Protein AF-A0A7V7B1A3-F1 (afdb_monomer_lite)

Sequence (101 aa):
MIVPSNKLQKVLQTYYKTKIEDKTSIQKKASVKTDSKQDKVELSKEAKEFMLAMEIISKSDDIRKGKVDEIKKRIEQGTYNIEGEKVAEKILDGISVDELI

Radius of gyration: 25.41 Å; chains: 1; bounding box: 52×39×65 Å

Structure (mmCIF, N/CA/C/O backbone):
data_AF-A0A7V7B1A3-F1
#
_entry.id   AF-A0A7V7B1A3-F1
#
loop_
_atom_site.group_PDB
_atom_site.id
_atom_site.type_symbol
_atom_site.label_atom_id
_atom_site.label_alt_id
_atom_site.label_comp_id
_atom_site.label_asym_id
_atom_site.label_e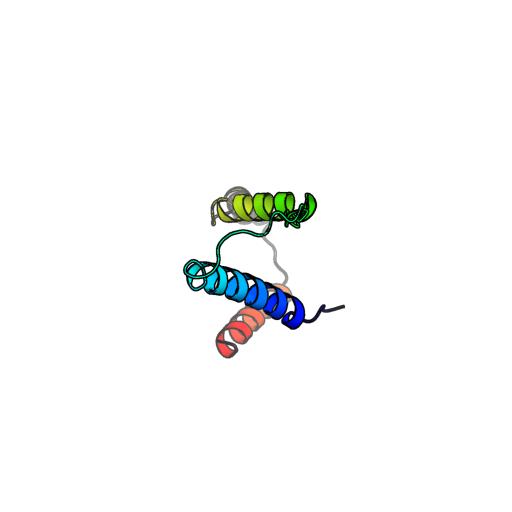ntity_id
_atom_site.label_seq_id
_atom_site.pdbx_PDB_ins_code
_atom_site.Cartn_x
_atom_site.Cartn_y
_atom_site.Cartn_z
_atom_site.occupancy
_atom_site.B_iso_or_equiv
_atom_site.auth_seq_id
_atom_site.auth_comp_id
_atom_site.auth_asym_id
_atom_site.auth_atom_id
_atom_site.pdbx_PDB_model_num
ATOM 1 N N . MET A 1 1 ? -9.327 3.937 -22.818 1.00 37.78 1 MET A N 1
ATOM 2 C CA . MET A 1 1 ? -8.599 3.440 -24.007 1.00 37.78 1 MET A CA 1
ATOM 3 C C . MET A 1 1 ? -7.763 2.243 -23.565 1.00 37.78 1 MET A C 1
ATOM 5 O O . MET A 1 1 ? -6.692 2.431 -23.011 1.00 37.78 1 MET A O 1
ATOM 9 N N . ILE A 1 2 ? -8.307 1.029 -23.677 1.00 43.47 2 ILE A N 1
ATOM 10 C CA . ILE A 1 2 ? -7.653 -0.209 -23.222 1.00 43.47 2 ILE A CA 1
ATOM 11 C C . ILE A 1 2 ? -6.897 -0.767 -24.425 1.00 43.47 2 ILE A C 1
ATOM 13 O O . ILE A 1 2 ? -7.513 -1.170 -25.409 1.00 43.47 2 ILE A O 1
ATOM 17 N N . VAL A 1 3 ? -5.566 -0.717 -24.399 1.00 50.19 3 VAL A N 1
ATOM 18 C CA . VAL A 1 3 ? -4.752 -1.330 -25.454 1.00 50.19 3 VAL A CA 1
ATOM 19 C C . VAL A 1 3 ? -4.826 -2.850 -25.264 1.00 50.19 3 VAL A C 1
ATOM 21 O O . VAL A 1 3 ? -4.460 -3.330 -24.192 1.00 50.19 3 VAL A O 1
ATOM 24 N N . PRO A 1 4 ? -5.306 -3.627 -26.251 1.00 52.25 4 PRO A N 1
ATOM 25 C CA . PRO A 1 4 ? -5.504 -5.061 -26.079 1.00 52.25 4 PRO A CA 1
ATOM 26 C C . PRO A 1 4 ? -4.151 -5.777 -25.939 1.00 52.25 4 PRO A C 1
ATOM 28 O O . PRO A 1 4 ? -3.280 -5.691 -26.813 1.00 52.25 4 PRO A O 1
ATOM 31 N N . SER A 1 5 ? -4.004 -6.505 -24.832 1.00 60.53 5 SER A N 1
ATOM 32 C CA . SER A 1 5 ? -2.833 -7.264 -24.354 1.00 60.53 5 SER A CA 1
ATOM 33 C C . SER A 1 5 ? -2.283 -8.312 -25.336 1.00 60.53 5 SER A C 1
ATOM 35 O O . SER A 1 5 ? -1.137 -8.751 -25.209 1.00 60.53 5 SER A O 1
ATOM 37 N N . ASN A 1 6 ? -3.045 -8.667 -26.371 1.00 66.19 6 ASN A N 1
ATOM 38 C CA . ASN A 1 6 ? -2.700 -9.731 -27.320 1.00 66.19 6 ASN A CA 1
ATOM 39 C C . ASN A 1 6 ? -1.479 -9.399 -28.202 1.00 66.19 6 ASN A C 1
ATOM 41 O O . ASN A 1 6 ? -0.794 -10.306 -28.677 1.00 66.19 6 ASN A O 1
ATOM 45 N N . LYS A 1 7 ? -1.166 -8.112 -28.425 1.00 67.62 7 LYS A N 1
ATOM 46 C CA . LYS A 1 7 ? 0.017 -7.715 -29.219 1.00 67.62 7 LYS A CA 1
ATOM 47 C C . LYS A 1 7 ? 1.325 -7.965 -28.465 1.00 67.62 7 LYS A C 1
ATOM 49 O O . LYS A 1 7 ? 2.282 -8.445 -29.065 1.00 67.62 7 LYS A O 1
ATOM 54 N N . LEU A 1 8 ? 1.349 -7.692 -27.158 1.00 66.06 8 LEU A N 1
ATOM 55 C CA . LEU A 1 8 ? 2.531 -7.901 -26.315 1.00 66.06 8 LEU A CA 1
ATOM 56 C C . LEU A 1 8 ? 2.837 -9.390 -26.141 1.00 66.06 8 LEU A C 1
ATOM 58 O O . LEU A 1 8 ? 3.992 -9.793 -26.257 1.00 66.06 8 LEU A O 1
ATOM 62 N N . GLN A 1 9 ? 1.803 -10.218 -25.967 1.00 65.38 9 GLN A N 1
ATOM 63 C CA . GLN A 1 9 ? 1.961 -11.673 -25.912 1.00 65.38 9 GLN A CA 1
ATOM 64 C C . GLN A 1 9 ? 2.570 -12.232 -27.202 1.00 65.38 9 GLN A C 1
ATOM 66 O O . GLN A 1 9 ? 3.483 -13.050 -27.143 1.00 65.38 9 GLN A O 1
ATOM 71 N N . LYS A 1 10 ? 2.124 -11.749 -28.368 1.00 73.44 10 LYS A N 1
ATOM 72 C CA . LYS A 1 10 ? 2.653 -12.188 -29.666 1.00 73.44 10 LYS A CA 1
ATOM 73 C C . LYS A 1 10 ? 4.132 -11.834 -29.841 1.00 73.44 10 LYS A C 1
ATOM 75 O O . LYS A 1 10 ? 4.902 -12.678 -30.288 1.00 73.44 10 LYS A O 1
ATOM 80 N N . VAL A 1 11 ? 4.531 -10.621 -29.450 1.00 73.75 11 VAL A N 1
ATOM 81 C CA . VAL A 1 11 ? 5.937 -10.179 -29.505 1.00 73.75 11 VAL A CA 1
ATOM 82 C C . VAL A 1 11 ? 6.808 -11.003 -28.550 1.00 73.75 11 VAL A C 1
ATOM 84 O O . VAL A 1 11 ? 7.884 -11.468 -28.935 1.00 73.75 11 VAL A O 1
ATOM 87 N N . LEU A 1 12 ? 6.320 -11.265 -27.336 1.00 75.88 12 LEU A N 1
ATOM 88 C CA . LEU A 1 12 ? 7.018 -12.087 -26.349 1.00 75.88 12 LEU A CA 1
ATOM 89 C C . LEU A 1 12 ? 7.174 -13.547 -26.821 1.00 75.88 12 LEU A C 1
ATOM 91 O O . LEU A 1 12 ? 8.255 -14.122 -26.703 1.00 75.88 12 LEU A O 1
ATOM 95 N N . GLN A 1 13 ? 6.135 -14.132 -27.425 1.00 71.00 13 GLN A N 1
ATOM 96 C CA . GLN A 1 13 ? 6.186 -15.478 -28.009 1.00 71.00 13 GLN A CA 1
ATOM 97 C C . GLN A 1 13 ? 7.183 -15.575 -29.166 1.00 71.00 13 GLN A C 1
ATOM 99 O O . GLN A 1 13 ? 7.953 -16.534 -29.220 1.00 71.00 13 GLN A O 1
ATOM 104 N N . THR A 1 14 ? 7.210 -14.590 -30.074 1.00 70.00 14 THR A N 1
ATOM 105 C CA . THR A 1 14 ? 8.204 -14.576 -31.157 1.00 70.00 14 THR A CA 1
ATOM 106 C C . THR A 1 14 ? 9.622 -14.511 -30.607 1.00 70.00 14 THR A C 1
ATOM 108 O O . THR A 1 14 ? 10.458 -15.290 -31.042 1.00 70.00 14 THR A O 1
ATOM 111 N N . TYR A 1 15 ? 9.870 -13.683 -29.588 1.00 76.94 15 TYR A N 1
ATOM 112 C CA . TYR A 1 15 ? 11.181 -13.567 -28.950 1.00 76.94 15 TYR A CA 1
ATOM 113 C C . TYR A 1 15 ? 11.660 -14.891 -28.330 1.00 76.94 15 TYR A C 1
ATOM 115 O O . TYR A 1 15 ? 12.803 -15.302 -28.540 1.00 76.94 15 TYR A O 1
ATOM 123 N N . TYR A 1 16 ? 10.785 -15.597 -27.604 1.00 71.00 16 TYR A N 1
ATOM 124 C CA . TYR A 1 16 ? 11.135 -16.907 -27.046 1.00 71.00 16 TYR A CA 1
ATOM 125 C C . TYR A 1 16 ? 11.338 -17.978 -28.123 1.00 71.00 16 TYR A C 1
ATOM 127 O O . TYR A 1 16 ? 12.193 -18.843 -27.946 1.00 71.00 16 TYR A O 1
ATOM 135 N N . LYS A 1 17 ? 10.612 -17.912 -29.246 1.00 67.12 17 LYS A N 1
ATOM 136 C CA . LYS A 1 17 ? 10.760 -18.856 -30.361 1.00 67.12 17 LYS A CA 1
ATOM 137 C C . LYS A 1 17 ? 12.111 -18.706 -31.073 1.00 67.12 17 LYS A C 1
ATOM 139 O O . LYS A 1 17 ? 12.786 -19.711 -31.283 1.00 67.12 17 LYS A O 1
ATOM 144 N N . THR A 1 18 ? 12.560 -17.479 -31.351 1.00 63.59 18 THR A N 1
ATOM 145 C CA . THR A 1 18 ? 13.861 -17.233 -32.007 1.00 63.59 18 THR A 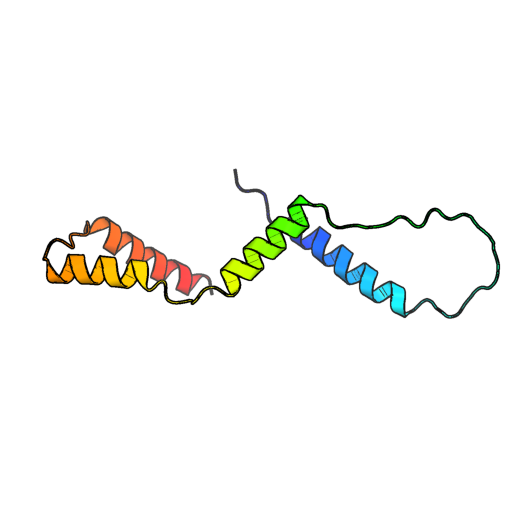CA 1
ATOM 146 C C . THR A 1 18 ? 15.035 -17.733 -31.157 1.00 63.59 18 THR A C 1
ATOM 148 O O . THR A 1 18 ? 15.971 -18.329 -31.677 1.00 63.59 18 THR A O 1
ATOM 151 N N . LYS A 1 19 ? 14.942 -17.610 -29.824 1.00 58.59 19 LYS A N 1
ATOM 152 C CA . LYS A 1 19 ? 15.968 -18.095 -28.880 1.00 58.59 19 LYS A CA 1
ATOM 153 C C . LYS A 1 19 ? 16.144 -19.626 -28.882 1.00 58.59 19 LYS A C 1
ATOM 155 O O . LYS A 1 19 ? 17.167 -20.122 -28.407 1.00 58.59 19 LYS A O 1
ATOM 160 N N . ILE A 1 20 ? 15.150 -20.377 -29.365 1.00 55.00 20 ILE A N 1
ATOM 161 C CA . ILE A 1 20 ? 15.176 -21.848 -29.419 1.00 55.00 20 ILE A CA 1
ATOM 162 C C . ILE A 1 20 ? 15.748 -22.338 -30.761 1.00 55.00 20 ILE A C 1
ATOM 164 O O . ILE A 1 20 ? 16.493 -23.319 -30.774 1.00 55.00 20 ILE A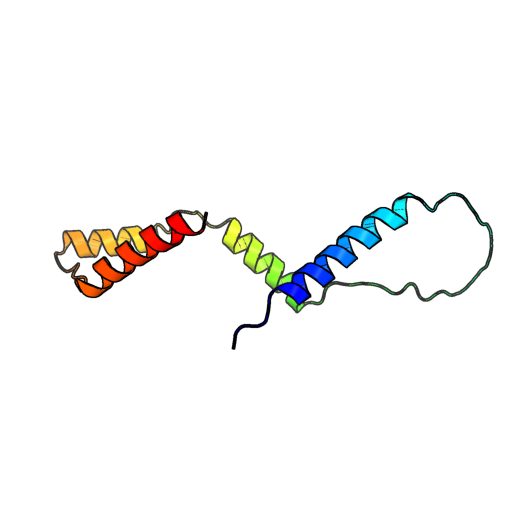 O 1
ATOM 168 N N . GLU A 1 21 ? 15.476 -21.635 -31.864 1.00 52.03 21 GLU A N 1
ATOM 169 C CA . GLU A 1 21 ? 15.938 -22.010 -33.213 1.00 52.03 21 GLU A CA 1
ATOM 170 C C . GLU A 1 21 ? 17.454 -21.785 -33.419 1.00 52.03 21 GLU A C 1
ATOM 172 O O . GLU A 1 21 ? 18.102 -22.562 -34.126 1.00 52.03 21 GLU A O 1
ATOM 177 N N . ASP A 1 22 ? 18.063 -20.824 -32.712 1.00 52.66 22 ASP A N 1
ATOM 178 C CA . ASP A 1 22 ? 19.515 -20.570 -32.768 1.00 52.66 22 ASP A CA 1
ATOM 179 C C . ASP A 1 22 ? 20.371 -21.716 -32.186 1.00 52.66 22 ASP A C 1
ATOM 181 O O . ASP A 1 22 ? 21.564 -21.822 -32.477 1.00 52.66 22 ASP A O 1
ATOM 185 N N . LYS A 1 23 ? 19.789 -22.620 -31.381 1.00 48.06 23 LYS A N 1
ATOM 186 C CA . LYS A 1 23 ? 20.524 -23.757 -30.793 1.00 48.06 23 LYS A CA 1
ATOM 187 C C . LYS A 1 23 ? 20.576 -25.004 -31.681 1.00 48.06 23 LYS A C 1
ATOM 189 O O . LYS A 1 23 ? 21.365 -25.897 -31.384 1.00 48.06 23 LYS A O 1
ATOM 194 N N . THR A 1 24 ? 19.769 -25.102 -32.742 1.00 45.12 24 THR A N 1
ATOM 195 C CA . THR A 1 24 ? 19.618 -26.353 -33.523 1.00 45.12 24 THR A CA 1
ATOM 196 C C . THR A 1 24 ? 20.245 -26.331 -34.922 1.00 45.12 24 THR A C 1
ATOM 198 O O . THR A 1 24 ? 20.258 -27.363 -35.586 1.00 45.12 24 THR A O 1
ATOM 201 N N . SER A 1 25 ? 20.811 -25.209 -35.378 1.00 45.41 25 SER A N 1
ATOM 202 C CA . SER A 1 25 ? 21.301 -25.048 -36.763 1.00 45.41 25 SER A CA 1
ATOM 203 C C . SER A 1 25 ? 22.830 -24.943 -36.917 1.00 45.41 25 SER A C 1
ATOM 205 O O . SER A 1 25 ? 23.332 -24.838 -38.037 1.00 45.41 25 SER A O 1
ATOM 207 N N . ILE A 1 26 ? 23.609 -25.070 -35.834 1.00 45.47 26 ILE A N 1
ATOM 208 C CA . ILE A 1 26 ? 25.085 -24.983 -35.861 1.00 45.47 26 ILE A CA 1
ATOM 209 C C . ILE A 1 26 ? 25.741 -26.304 -36.321 1.00 45.47 26 ILE A C 1
ATOM 211 O O . ILE A 1 26 ? 26.685 -26.769 -35.703 1.00 45.47 26 ILE A O 1
ATOM 215 N N . GLN A 1 27 ? 25.261 -26.963 -37.381 1.00 45.69 27 GLN A N 1
ATOM 216 C CA . GLN A 1 27 ? 26.000 -28.066 -38.030 1.00 45.69 27 GLN A CA 1
ATOM 217 C C . GLN A 1 27 ? 25.697 -28.192 -39.535 1.00 45.69 27 GLN A C 1
ATOM 219 O O . GLN A 1 27 ? 25.405 -29.282 -40.013 1.00 45.69 27 GLN A O 1
ATOM 224 N N . LYS A 1 28 ? 25.754 -27.108 -40.323 1.00 43.00 28 LYS A N 1
ATOM 225 C CA . LYS A 1 28 ? 26.123 -27.180 -41.760 1.00 43.00 28 LYS A CA 1
ATOM 226 C C . LYS A 1 28 ? 26.127 -25.801 -42.419 1.00 43.00 28 LYS A C 1
ATOM 228 O O . LYS A 1 28 ? 25.086 -25.320 -42.847 1.00 43.00 28 LYS A O 1
ATOM 233 N N . LYS A 1 29 ? 27.318 -25.238 -42.612 1.00 34.84 29 LYS A N 1
ATOM 234 C CA . LYS A 1 29 ? 27.907 -24.924 -43.931 1.00 34.84 29 LYS A CA 1
ATOM 235 C C . LYS A 1 29 ? 29.018 -23.892 -43.771 1.00 34.84 29 LYS A C 1
ATOM 237 O O . LYS A 1 29 ? 28.832 -22.815 -43.222 1.00 34.84 29 LYS A O 1
ATOM 242 N N . ALA A 1 30 ? 30.178 -24.287 -44.275 1.00 37.91 30 ALA A N 1
ATOM 243 C CA . ALA A 1 30 ? 3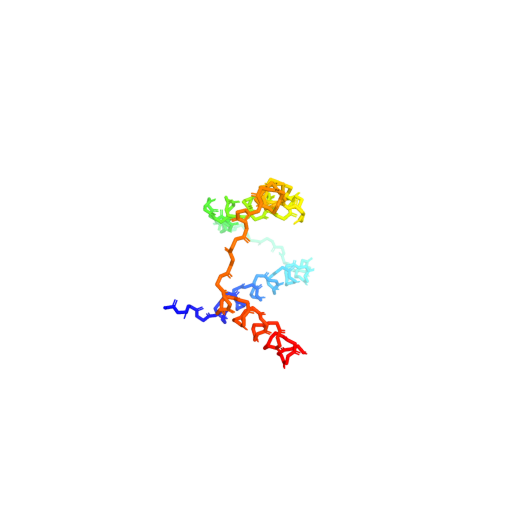1.370 -23.482 -44.393 1.00 37.91 30 ALA A CA 1
ATOM 244 C C . ALA A 1 30 ? 31.202 -22.356 -45.428 1.00 37.91 30 ALA A C 1
ATOM 246 O O . ALA A 1 30 ? 30.532 -22.528 -46.445 1.00 37.91 30 ALA A O 1
ATOM 247 N N . SER A 1 31 ? 31.911 -21.260 -45.157 1.00 44.09 31 SER A N 1
ATOM 248 C CA . SER A 1 31 ? 32.493 -20.312 -46.111 1.00 44.09 31 SER A CA 1
ATOM 249 C C . SER A 1 31 ? 31.571 -19.655 -47.140 1.00 44.09 31 SER A C 1
ATOM 251 O O . SER A 1 31 ? 31.587 -20.009 -48.314 1.00 44.09 31 SER A O 1
ATOM 253 N N . VAL A 1 32 ? 30.932 -18.556 -46.733 1.00 37.44 32 VAL A N 1
ATOM 254 C CA . VAL A 1 32 ? 30.776 -17.375 -47.595 1.00 37.44 32 VAL A CA 1
ATOM 255 C C . VAL A 1 32 ? 31.089 -16.148 -46.741 1.00 37.44 32 VAL A C 1
ATOM 257 O O . VAL A 1 32 ? 30.427 -15.888 -45.741 1.00 37.44 32 VAL A O 1
ATOM 260 N N . LYS A 1 33 ? 32.139 -15.410 -47.116 1.00 46.88 33 LYS A N 1
ATOM 261 C CA . LYS A 1 33 ? 32.421 -14.073 -46.590 1.00 46.88 33 LYS A CA 1
ATOM 262 C C . LYS A 1 33 ? 31.359 -13.128 -47.147 1.00 46.88 33 LYS A C 1
ATOM 264 O O . LYS A 1 33 ? 31.514 -12.597 -48.240 1.00 46.88 33 LYS A O 1
ATOM 269 N N . THR A 1 34 ? 30.268 -12.963 -46.420 1.00 42.84 34 THR A N 1
ATOM 270 C CA . THR A 1 34 ? 29.392 -11.804 -46.561 1.00 42.84 34 THR A CA 1
ATOM 271 C C . THR A 1 34 ? 29.737 -10.866 -45.422 1.00 42.84 34 THR A C 1
ATOM 273 O O . THR A 1 34 ? 29.670 -11.278 -44.265 1.00 42.84 34 THR A O 1
ATOM 276 N N . ASP A 1 35 ? 30.064 -9.616 -45.741 1.00 50.12 35 ASP A N 1
ATOM 277 C CA . ASP A 1 35 ? 29.841 -8.474 -44.850 1.00 50.12 35 ASP A CA 1
ATOM 278 C C . ASP A 1 35 ? 28.334 -8.394 -44.551 1.00 50.12 35 ASP A C 1
ATOM 280 O O . ASP A 1 35 ? 27.602 -7.526 -45.026 1.00 50.12 35 ASP A O 1
ATOM 284 N N . SER A 1 36 ? 27.817 -9.371 -43.812 1.00 54.91 36 SER A N 1
ATOM 285 C CA . SER A 1 36 ? 26.516 -9.276 -43.194 1.00 54.91 36 SER A CA 1
ATOM 286 C C . SER A 1 36 ? 26.726 -8.293 -42.062 1.00 54.91 36 SER A C 1
ATOM 288 O O . SER A 1 36 ? 27.306 -8.651 -41.034 1.00 54.91 36 SER A O 1
ATOM 290 N N . LYS A 1 37 ? 26.291 -7.046 -42.257 1.00 61.56 37 LYS A N 1
ATOM 291 C CA . LYS A 1 37 ? 25.914 -6.201 -41.127 1.00 61.56 37 LYS A CA 1
ATOM 292 C C . LYS A 1 37 ? 25.028 -7.078 -40.248 1.00 61.56 37 LYS A C 1
ATOM 294 O O . LYS A 1 37 ? 23.911 -7.399 -40.633 1.00 61.56 37 LYS A O 1
ATOM 299 N N . GLN A 1 38 ? 25.586 -7.586 -39.154 1.00 63.56 38 GLN A N 1
ATOM 300 C CA . GLN A 1 38 ? 24.812 -8.326 -38.177 1.00 63.56 38 GLN A CA 1
ATOM 301 C C . GLN A 1 38 ? 23.805 -7.326 -37.638 1.00 63.56 38 GLN A C 1
ATOM 303 O O . GLN A 1 38 ? 24.196 -6.339 -37.011 1.00 63.56 38 GLN A O 1
ATOM 308 N N . ASP A 1 39 ? 22.531 -7.548 -37.943 1.00 64.88 39 ASP A N 1
ATOM 309 C CA . ASP A 1 39 ? 21.456 -6.752 -37.379 1.00 64.88 39 ASP A CA 1
ATOM 310 C C . ASP A 1 39 ? 21.551 -6.864 -35.858 1.00 64.88 39 ASP A C 1
ATOM 312 O O . ASP A 1 39 ? 21.356 -7.924 -35.256 1.00 64.88 39 ASP A O 1
ATOM 316 N N . LYS A 1 40 ? 21.952 -5.760 -35.229 1.00 69.69 40 LYS A N 1
ATOM 317 C CA . LYS A 1 40 ? 22.153 -5.694 -33.791 1.00 69.69 40 LYS A CA 1
ATOM 318 C C . LYS A 1 40 ? 20.816 -5.361 -33.151 1.00 69.69 40 LYS A C 1
ATOM 320 O O . LYS A 1 40 ? 20.362 -4.221 -33.192 1.00 69.69 40 LYS A O 1
ATOM 325 N N . VAL A 1 41 ? 20.179 -6.365 -32.561 1.00 69.31 41 VAL A N 1
ATOM 326 C CA . VAL A 1 41 ? 18.958 -6.165 -31.780 1.00 69.31 41 VAL A CA 1
ATOM 327 C C . VAL A 1 41 ? 19.358 -5.670 -30.392 1.00 69.31 41 VAL A C 1
ATOM 329 O O . VAL A 1 41 ? 19.796 -6.445 -29.544 1.00 69.31 41 VAL A O 1
ATOM 332 N N . GLU A 1 42 ? 19.232 -4.366 -30.159 1.00 72.44 42 GLU A N 1
ATOM 333 C CA . GLU A 1 42 ? 19.378 -3.772 -28.831 1.00 72.44 42 GLU A CA 1
ATOM 334 C C . GLU A 1 42 ? 18.016 -3.356 -28.277 1.00 72.44 42 GLU A C 1
ATOM 336 O O . GLU A 1 42 ? 17.176 -2.810 -28.990 1.00 72.44 42 GLU A O 1
ATOM 341 N N . LEU A 1 43 ? 17.803 -3.591 -26.980 1.00 74.38 43 LEU A N 1
ATOM 342 C CA . LEU A 1 43 ? 16.642 -3.052 -26.279 1.00 74.38 43 LEU A CA 1
ATOM 343 C C . LEU A 1 43 ? 16.723 -1.517 -26.276 1.00 74.38 43 LEU A C 1
ATOM 345 O O . LEU A 1 43 ? 17.800 -0.966 -26.010 1.00 74.38 43 LEU A O 1
ATOM 349 N N . SER A 1 44 ? 15.598 -0.843 -26.541 1.00 84.75 44 SER A N 1
ATOM 350 C CA . SER A 1 44 ? 15.539 0.622 -26.500 1.00 84.75 44 SER A CA 1
ATOM 351 C C . SER A 1 44 ? 15.943 1.140 -25.114 1.00 84.75 44 SER A C 1
ATOM 353 O O . SER A 1 44 ? 15.862 0.416 -24.114 1.00 84.75 44 SER A O 1
ATOM 355 N N . LYS A 1 45 ? 16.411 2.387 -25.041 1.00 81.12 45 LYS A N 1
ATOM 356 C CA . LYS A 1 45 ? 16.845 2.983 -23.767 1.00 81.12 45 LYS A CA 1
ATOM 357 C C . LYS A 1 45 ? 15.689 3.029 -22.767 1.00 81.12 45 LYS A C 1
ATOM 359 O O . LYS A 1 45 ? 15.847 2.610 -21.627 1.00 81.12 45 LYS A O 1
ATOM 364 N N . GLU A 1 46 ? 14.511 3.394 -23.251 1.00 80.25 46 GLU A N 1
ATOM 365 C CA . GLU A 1 46 ? 13.267 3.484 -22.489 1.00 80.25 46 GLU A CA 1
ATOM 366 C C . GLU A 1 46 ? 12.849 2.114 -21.942 1.00 80.25 46 GLU A C 1
ATOM 368 O O . GLU A 1 46 ? 12.431 1.992 -20.794 1.00 80.25 46 GLU A O 1
ATOM 373 N N . ALA A 1 47 ? 13.006 1.052 -22.738 1.00 81.31 47 ALA A N 1
ATOM 374 C CA . ALA A 1 47 ? 12.699 -0.304 -22.298 1.00 81.31 47 ALA A CA 1
ATOM 375 C C . ALA A 1 47 ? 13.660 -0.783 -21.196 1.00 81.31 47 ALA A C 1
ATOM 377 O O . ALA A 1 47 ? 13.229 -1.451 -20.257 1.00 81.31 47 ALA A O 1
ATOM 378 N N . LYS A 1 48 ? 14.947 -0.413 -21.267 1.00 84.00 48 LYS A N 1
ATOM 379 C CA . LYS A 1 48 ? 15.927 -0.724 -20.210 1.00 84.00 48 LYS A CA 1
ATOM 380 C C . LYS A 1 48 ? 15.607 0.019 -18.913 1.00 84.00 48 LYS A C 1
ATOM 382 O O . LYS A 1 48 ? 15.634 -0.586 -17.845 1.00 84.00 48 LYS A O 1
ATOM 387 N N . GLU A 1 49 ? 15.271 1.302 -19.008 1.00 83.88 49 GLU A N 1
ATOM 388 C CA . GLU A 1 49 ? 14.868 2.124 -17.861 1.00 83.88 49 GLU A CA 1
ATOM 389 C C . GLU A 1 49 ? 13.590 1.591 -17.206 1.00 83.88 49 GLU A C 1
ATOM 391 O O . GLU A 1 49 ? 13.523 1.470 -15.982 1.00 83.88 49 GLU A O 1
ATOM 396 N N . PHE A 1 50 ? 12.606 1.185 -18.011 1.00 85.44 50 PHE A N 1
ATOM 397 C CA . PHE A 1 50 ? 11.373 0.583 -17.514 1.00 85.44 50 PHE A CA 1
ATOM 398 C C . PHE A 1 50 ? 11.631 -0.735 -16.775 1.00 85.44 50 PHE A C 1
ATOM 400 O O . PHE A 1 50 ? 11.101 -0.940 -15.684 1.00 85.44 50 PHE A O 1
ATOM 407 N N . MET A 1 51 ? 12.473 -1.616 -17.327 1.00 83.31 51 MET A N 1
ATOM 408 C CA . MET A 1 51 ? 12.840 -2.873 -16.663 1.00 83.31 51 MET A CA 1
ATOM 409 C C . MET A 1 51 ? 13.536 -2.631 -15.322 1.00 83.31 51 MET A C 1
ATOM 411 O O . MET A 1 51 ? 13.206 -3.296 -14.343 1.00 83.31 51 MET A O 1
ATOM 415 N N . LEU A 1 52 ? 14.441 -1.653 -15.257 1.00 85.19 52 LEU A N 1
ATOM 416 C CA . LEU A 1 52 ? 15.112 -1.278 -14.015 1.00 85.19 52 LEU A CA 1
ATOM 417 C C . LEU A 1 52 ? 14.117 -0.734 -12.978 1.00 85.19 52 LEU A C 1
ATOM 419 O O . LEU A 1 52 ? 14.169 -1.120 -11.812 1.00 85.19 52 LEU A O 1
ATOM 423 N N . ALA A 1 53 ? 13.181 0.122 -13.393 1.00 80.94 53 ALA A N 1
ATOM 424 C CA . ALA A 1 53 ? 12.139 0.644 -12.510 1.00 80.94 53 ALA A CA 1
ATOM 425 C C . ALA A 1 53 ? 11.239 -0.476 -11.960 1.00 80.94 53 ALA A C 1
ATOM 427 O O . ALA A 1 53 ? 10.951 -0.501 -10.763 1.00 80.94 53 ALA A O 1
ATOM 428 N N . MET A 1 54 ? 10.840 -1.432 -12.805 1.00 82.56 54 MET A N 1
ATOM 429 C CA . MET A 1 54 ? 10.073 -2.610 -12.384 1.00 82.56 54 MET A CA 1
ATOM 430 C C . MET A 1 54 ? 10.859 -3.488 -11.408 1.00 82.56 54 MET A C 1
ATOM 432 O O . MET A 1 54 ? 10.304 -3.940 -10.410 1.00 82.56 54 MET A O 1
ATOM 436 N N . GLU A 1 55 ? 12.154 -3.693 -11.653 1.00 81.69 55 GLU A N 1
ATOM 437 C CA . GLU A 1 55 ? 13.022 -4.455 -10.757 1.00 81.69 55 GLU A CA 1
ATOM 438 C C . GLU A 1 55 ? 13.126 -3.786 -9.379 1.00 81.69 55 GLU A C 1
ATOM 440 O O . GLU A 1 55 ? 12.989 -4.453 -8.354 1.00 81.69 55 GLU A O 1
ATOM 445 N N . ILE A 1 5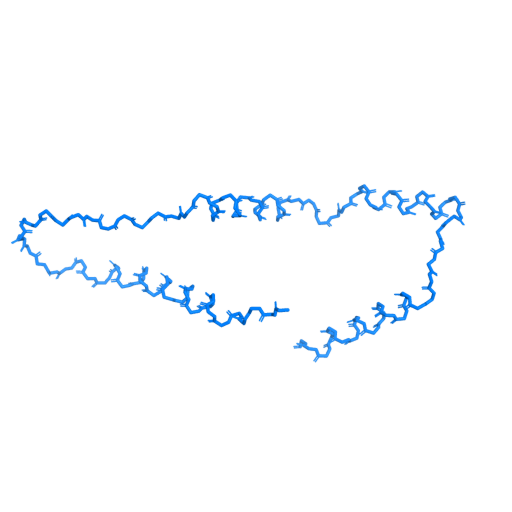6 ? 13.293 -2.463 -9.332 1.00 78.94 56 ILE A N 1
ATOM 446 C CA . ILE A 1 56 ? 13.341 -1.700 -8.077 1.00 78.94 56 ILE A CA 1
ATOM 447 C C . ILE A 1 56 ? 12.010 -1.800 -7.323 1.00 78.94 56 ILE A C 1
ATOM 449 O O . ILE A 1 56 ? 12.011 -2.031 -6.115 1.00 78.94 56 ILE A O 1
ATOM 453 N N . ILE A 1 57 ? 10.880 -1.681 -8.024 1.00 76.88 57 ILE A N 1
ATOM 454 C CA . ILE A 1 57 ? 9.548 -1.836 -7.422 1.00 76.88 57 ILE A CA 1
ATOM 455 C C . ILE A 1 57 ? 9.368 -3.258 -6.877 1.00 76.88 57 ILE A C 1
ATOM 457 O O . ILE A 1 57 ? 8.888 -3.420 -5.760 1.00 76.88 57 ILE A O 1
ATOM 461 N N . SER A 1 58 ? 9.815 -4.282 -7.605 1.00 73.44 58 SER A N 1
ATOM 462 C CA . SER A 1 58 ? 9.726 -5.678 -7.152 1.00 73.44 58 SER A CA 1
ATOM 463 C C . SER A 1 58 ? 10.608 -5.994 -5.939 1.00 73.44 58 SER A C 1
ATOM 465 O O . SER A 1 58 ? 10.283 -6.886 -5.165 1.00 73.44 58 SER A O 1
ATOM 467 N N . LYS A 1 59 ? 11.720 -5.265 -5.770 1.00 75.94 59 LYS A N 1
ATOM 468 C CA . LYS A 1 59 ? 12.630 -5.389 -4.620 1.00 75.94 59 LYS A CA 1
ATOM 469 C C . LYS A 1 59 ? 12.204 -4.549 -3.422 1.00 75.94 59 LYS A C 1
ATOM 471 O O . LYS A 1 59 ? 12.774 -4.717 -2.347 1.00 75.94 59 LYS A O 1
ATOM 476 N N . SER A 1 60 ? 11.277 -3.612 -3.609 1.00 74.88 60 SER A N 1
ATOM 477 C CA . SER A 1 60 ? 10.740 -2.842 -2.494 1.00 74.88 60 SER A CA 1
ATOM 478 C C . SER A 1 60 ? 9.964 -3.765 -1.552 1.00 74.88 60 SER A C 1
ATOM 480 O O . SER A 1 60 ? 9.326 -4.715 -2.002 1.00 74.88 60 SER A O 1
ATOM 482 N N . ASP A 1 61 ? 10.061 -3.513 -0.244 1.00 71.75 61 ASP A N 1
ATOM 483 C CA . ASP A 1 61 ? 9.345 -4.301 0.760 1.00 71.75 61 ASP A CA 1
ATOM 484 C C . ASP A 1 61 ? 7.842 -4.322 0.434 1.00 71.75 61 ASP A C 1
ATOM 486 O O . ASP A 1 61 ? 7.224 -3.270 0.252 1.00 71.75 61 ASP A O 1
ATOM 490 N N . ASP A 1 62 ? 7.243 -5.516 0.442 1.00 68.25 62 ASP A N 1
ATOM 491 C CA . ASP A 1 62 ? 5.795 -5.719 0.253 1.00 68.25 62 ASP A CA 1
ATOM 492 C C . ASP A 1 62 ? 4.977 -4.856 1.240 1.00 68.25 62 ASP A C 1
ATOM 494 O O . ASP A 1 62 ? 3.942 -4.253 0.935 1.00 68.25 62 ASP A O 1
ATOM 498 N N . ILE A 1 63 ? 5.530 -4.672 2.443 1.00 77.62 63 ILE A N 1
ATOM 499 C CA . ILE A 1 63 ? 4.959 -3.804 3.465 1.00 77.62 63 ILE A CA 1
ATOM 500 C C . ILE A 1 63 ? 5.458 -2.369 3.285 1.00 77.62 63 ILE A C 1
ATOM 502 O O . ILE A 1 63 ? 6.565 -2.001 3.686 1.00 77.62 63 ILE A O 1
ATOM 506 N N . ARG A 1 64 ? 4.563 -1.495 2.819 1.00 85.25 64 ARG A N 1
ATOM 507 C CA . ARG A 1 64 ? 4.769 -0.036 2.808 1.00 85.25 64 ARG A CA 1
ATOM 508 C C . ARG A 1 64 ? 4.671 0.558 4.215 1.00 85.25 64 ARG A C 1
ATOM 510 O O . ARG A 1 64 ? 3.666 1.186 4.556 1.00 85.25 64 ARG A O 1
ATOM 517 N N . LYS A 1 65 ? 5.726 0.387 5.018 1.00 83.88 65 LYS A N 1
ATOM 518 C CA . LYS A 1 65 ? 5.800 0.824 6.430 1.00 83.88 65 LYS A CA 1
ATOM 519 C C . LYS A 1 65 ? 5.313 2.261 6.643 1.00 83.88 65 LYS A C 1
ATOM 521 O O . LYS A 1 65 ? 4.444 2.479 7.475 1.00 83.88 65 LYS A O 1
ATOM 526 N N . GLY A 1 66 ? 5.747 3.208 5.805 1.00 85.25 66 GLY A N 1
ATOM 527 C CA . GLY A 1 66 ? 5.320 4.610 5.911 1.00 85.25 66 GLY A CA 1
ATOM 528 C C . GLY A 1 66 ? 3.800 4.813 5.828 1.00 85.25 66 GLY A C 1
ATOM 529 O O . GLY A 1 66 ? 3.239 5.564 6.620 1.00 85.25 66 GLY A O 1
ATOM 530 N N . LYS A 1 67 ? 3.112 4.089 4.932 1.00 87.94 67 LYS A N 1
ATOM 531 C CA . LYS A 1 67 ? 1.644 4.149 4.823 1.00 87.94 67 LYS A CA 1
ATOM 532 C C . LYS A 1 67 ? 0.965 3.507 6.033 1.00 87.94 67 LYS A C 1
ATOM 534 O O . LYS A 1 67 ? -0.053 4.004 6.504 1.00 87.94 67 LYS A O 1
ATOM 539 N N . VAL A 1 68 ? 1.512 2.395 6.522 1.00 89.56 68 VAL A N 1
ATOM 540 C CA . VAL A 1 68 ? 0.983 1.700 7.704 1.00 89.56 68 VAL A CA 1
ATOM 541 C C . VAL A 1 68 ? 1.077 2.599 8.935 1.00 89.56 68 VAL A C 1
ATOM 543 O O . VAL A 1 68 ? 0.097 2.740 9.661 1.00 89.56 68 VAL A O 1
ATOM 546 N N . ASP A 1 69 ? 2.222 3.242 9.143 1.00 91.56 69 ASP A N 1
ATOM 547 C CA . ASP A 1 69 ? 2.458 4.102 10.302 1.00 91.56 69 ASP A CA 1
ATOM 548 C C . ASP A 1 69 ? 1.600 5.374 10.263 1.00 91.56 69 ASP A C 1
ATOM 550 O O . ASP A 1 69 ? 1.086 5.802 11.295 1.00 91.56 69 ASP A O 1
ATOM 554 N N . GLU A 1 70 ? 1.377 5.956 9.081 1.00 92.00 70 GLU A N 1
ATOM 555 C CA . GLU A 1 70 ? 0.446 7.078 8.907 1.00 92.00 70 GLU A CA 1
ATOM 556 C C . GLU A 1 70 ? -0.987 6.691 9.299 1.00 92.00 70 GLU A C 1
ATOM 558 O O . GLU A 1 70 ? -1.644 7.400 10.064 1.00 92.00 70 GLU A O 1
ATOM 563 N N . ILE A 1 71 ? -1.470 5.546 8.810 1.00 92.50 71 ILE A N 1
ATOM 564 C CA . ILE A 1 71 ? -2.818 5.058 9.123 1.00 92.50 71 ILE A CA 1
ATOM 565 C C . ILE A 1 71 ? -2.944 4.751 10.618 1.00 92.50 71 ILE A C 1
ATOM 567 O O . ILE A 1 71 ? -3.930 5.161 11.228 1.00 92.50 71 ILE A O 1
ATOM 571 N N . LYS A 1 72 ? -1.942 4.105 11.230 1.00 91.88 72 LYS A N 1
ATOM 572 C CA . LYS A 1 72 ? -1.919 3.849 12.681 1.00 91.88 72 LYS A CA 1
ATOM 573 C C . LYS A 1 72 ? -2.055 5.138 13.484 1.00 91.88 72 LYS A C 1
ATOM 575 O O . LYS A 1 72 ? -2.919 5.211 14.349 1.00 91.88 72 LYS A O 1
ATOM 580 N N . LYS A 1 73 ? -1.290 6.178 13.141 1.00 94.12 73 LYS A N 1
ATOM 581 C CA . LYS A 1 73 ? -1.393 7.489 13.803 1.00 94.12 73 LYS A CA 1
ATOM 582 C C . LYS A 1 73 ? -2.790 8.092 13.679 1.00 94.12 73 LYS A C 1
ATOM 584 O O . LYS A 1 73 ? -3.317 8.606 14.657 1.00 94.12 73 LYS A O 1
ATOM 589 N N . ARG A 1 74 ? -3.415 8.012 12.500 1.00 93.25 74 ARG A N 1
ATOM 590 C CA . ARG A 1 74 ? -4.788 8.509 12.294 1.00 93.25 74 ARG A CA 1
ATOM 591 C C . ARG A 1 74 ? -5.815 7.739 13.124 1.00 93.25 74 ARG A C 1
ATOM 593 O O . ARG A 1 74 ? -6.776 8.337 13.601 1.00 93.25 74 ARG A O 1
ATOM 600 N N . ILE A 1 75 ? -5.612 6.435 13.306 1.00 92.75 75 ILE A N 1
ATOM 601 C CA . ILE A 1 75 ? -6.456 5.598 14.169 1.00 92.75 75 ILE A CA 1
ATOM 602 C C . ILE A 1 75 ? -6.270 5.993 15.639 1.00 92.75 75 ILE A C 1
ATOM 604 O O . ILE A 1 75 ? -7.261 6.243 16.318 1.00 92.75 75 ILE A O 1
ATOM 608 N N . GLU A 1 76 ? -5.028 6.123 16.114 1.00 93.25 76 GLU A N 1
ATOM 609 C CA . GLU A 1 76 ? -4.712 6.550 17.490 1.00 93.25 76 GLU A CA 1
ATOM 610 C C . GLU A 1 76 ? -5.274 7.940 17.815 1.00 93.25 76 GLU A C 1
ATOM 612 O O . GLU A 1 76 ? -5.769 8.179 18.912 1.00 93.25 76 GLU A O 1
ATOM 617 N N . GLN A 1 77 ? -5.239 8.854 16.845 1.00 94.19 77 GLN A N 1
ATOM 618 C CA . GLN A 1 77 ? -5.798 10.202 16.964 1.00 94.19 77 GLN A CA 1
ATOM 619 C C . GLN A 1 77 ? -7.329 10.242 16.832 1.00 94.19 77 GLN A C 1
ATOM 621 O O . GLN A 1 77 ? -7.918 11.311 16.977 1.00 94.19 77 GLN A O 1
ATOM 626 N N . GLY A 1 78 ? -7.981 9.122 16.504 1.00 90.75 78 GLY A N 1
ATOM 627 C CA . GLY A 1 78 ? -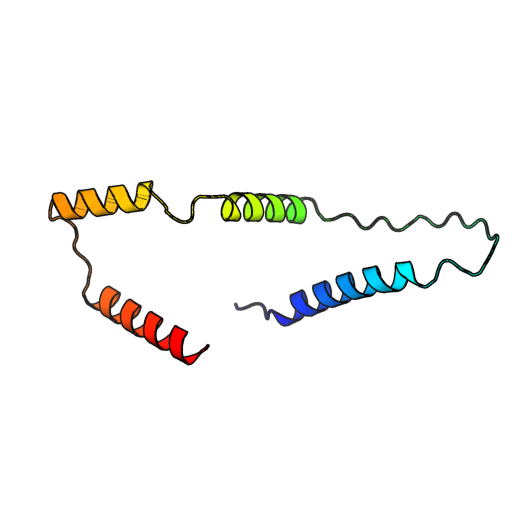9.425 9.062 16.258 1.00 90.75 78 GLY A CA 1
ATOM 628 C C . GLY A 1 78 ? -9.888 9.809 14.999 1.00 90.75 78 GLY A C 1
ATOM 629 O O . GLY A 1 78 ? -11.081 10.028 14.819 1.00 90.75 78 GLY A O 1
ATOM 630 N N . THR A 1 79 ? -8.969 10.203 14.113 1.00 91.88 79 THR A N 1
ATOM 631 C CA . THR A 1 79 ? -9.254 10.945 12.866 1.00 91.88 79 THR A CA 1
ATOM 632 C C . THR A 1 79 ? -9.360 10.032 11.643 1.00 91.88 79 THR A C 1
ATOM 634 O O . THR A 1 79 ? -9.478 10.482 10.497 1.00 91.88 79 THR A O 1
ATOM 637 N N . TYR A 1 80 ? -9.306 8.721 11.860 1.00 90.38 80 TYR A N 1
ATOM 638 C CA . TYR A 1 80 ? -9.536 7.733 10.825 1.00 90.38 80 TYR A CA 1
ATOM 639 C C . TYR A 1 80 ? -11.034 7.601 10.538 1.00 90.38 80 TYR A C 1
ATOM 641 O O . TYR A 1 80 ? -11.739 6.822 11.171 1.00 90.38 80 TYR A O 1
ATOM 649 N N . ASN A 1 81 ? -11.511 8.379 9.568 1.00 90.31 81 ASN A N 1
ATOM 650 C CA . ASN A 1 81 ? -12.871 8.293 9.054 1.00 90.31 81 ASN A CA 1
ATOM 651 C C . ASN A 1 81 ? -12.850 7.829 7.593 1.00 90.31 81 ASN A C 1
ATOM 653 O O . ASN A 1 81 ? -12.167 8.432 6.759 1.00 90.31 81 ASN A O 1
ATOM 657 N N . ILE A 1 82 ? -13.587 6.762 7.292 1.00 89.50 82 ILE A N 1
ATOM 658 C CA . ILE A 1 82 ? -13.772 6.235 5.937 1.00 89.50 82 ILE A CA 1
ATOM 659 C C . ILE A 1 82 ? -15.265 6.220 5.638 1.00 89.50 82 ILE A C 1
ATOM 661 O O . ILE A 1 82 ? -16.070 5.784 6.454 1.00 89.50 82 ILE A O 1
ATOM 665 N N . GLU A 1 83 ? -15.621 6.683 4.445 1.00 92.81 83 GLU A N 1
ATOM 666 C CA . GLU A 1 83 ? -16.986 6.613 3.932 1.00 92.81 83 GLU A CA 1
ATOM 667 C C . GLU A 1 83 ? -17.420 5.150 3.777 1.00 92.81 83 GLU A C 1
ATOM 669 O O . GLU A 1 83 ? -16.705 4.347 3.174 1.00 92.81 83 GLU A O 1
ATOM 674 N N . GLY A 1 84 ? -18.608 4.804 4.279 1.00 90.50 84 GLY A N 1
ATOM 675 C CA . GLY A 1 84 ? -19.136 3.437 4.188 1.00 90.50 84 GLY A CA 1
ATOM 676 C C . GLY A 1 84 ? -19.220 2.905 2.751 1.00 90.50 84 GLY A C 1
ATOM 677 O O . GLY A 1 84 ? -19.016 1.716 2.530 1.00 90.50 84 GLY A O 1
ATOM 678 N N . GLU A 1 85 ? -19.420 3.789 1.769 1.00 90.81 85 GLU A N 1
ATOM 679 C CA . GLU A 1 85 ? -19.397 3.456 0.339 1.00 90.81 85 GLU A CA 1
ATOM 680 C C . GLU A 1 85 ? -18.055 2.849 -0.095 1.00 90.81 85 GLU A C 1
ATOM 682 O O . GLU A 1 85 ? -18.037 1.788 -0.712 1.00 90.81 85 GLU A O 1
ATOM 687 N N . LYS A 1 86 ? -16.928 3.439 0.325 1.00 90.31 86 LYS A N 1
ATOM 688 C CA . LYS A 1 86 ? -15.581 2.918 0.024 1.00 90.31 86 LYS A CA 1
ATOM 689 C C . LYS A 1 86 ? -15.341 1.543 0.642 1.00 90.31 86 LYS A C 1
ATOM 691 O O . LYS A 1 86 ? -14.579 0.745 0.102 1.00 90.31 86 LYS A O 1
ATOM 696 N N . VAL A 1 87 ? -15.960 1.264 1.790 1.00 91.12 87 VAL A N 1
ATOM 697 C CA . VAL A 1 87 ? -15.881 -0.055 2.433 1.00 91.12 87 VAL A CA 1
ATOM 698 C C . VAL A 1 87 ? -16.678 -1.076 1.625 1.00 91.12 87 VAL A C 1
ATOM 700 O O . VAL A 1 87 ? -16.155 -2.145 1.321 1.00 91.12 87 VAL A O 1
ATOM 703 N N . ALA A 1 88 ? -17.908 -0.736 1.235 1.00 91.12 88 ALA A N 1
ATOM 704 C CA . ALA A 1 88 ? -18.756 -1.596 0.414 1.00 91.12 88 ALA A CA 1
ATOM 705 C C . ALA A 1 88 ? -18.124 -1.892 -0.955 1.00 91.12 88 ALA A C 1
ATOM 707 O O . ALA A 1 88 ? -18.078 -3.051 -1.361 1.00 91.12 88 ALA A O 1
ATOM 708 N N . GLU A 1 89 ? -17.561 -0.880 -1.620 1.00 91.81 89 GLU A N 1
ATOM 709 C CA . GLU A 1 89 ? -16.817 -1.034 -2.876 1.00 91.81 89 GLU A CA 1
ATOM 710 C C . GLU A 1 89 ? -15.686 -2.059 -2.723 1.00 91.81 89 GLU A C 1
ATOM 712 O O . GLU A 1 89 ? -15.580 -2.992 -3.513 1.00 91.81 89 GLU A O 1
ATOM 717 N N . LYS A 1 90 ? -14.884 -1.961 -1.652 1.00 91.56 90 LYS A N 1
ATOM 718 C CA . LYS A 1 90 ? -13.775 -2.899 -1.416 1.00 91.56 90 LYS A CA 1
ATOM 719 C C . LYS A 1 90 ? -14.232 -4.318 -1.091 1.00 91.56 90 LYS A C 1
ATOM 721 O O . LYS A 1 90 ? -13.525 -5.263 -1.436 1.00 91.56 90 LYS A O 1
ATOM 726 N N . ILE A 1 91 ? -15.386 -4.477 -0.445 1.00 89.62 91 ILE A N 1
ATOM 727 C CA . ILE A 1 91 ? -15.992 -5.796 -0.219 1.00 89.62 91 ILE A CA 1
ATOM 728 C C . ILE A 1 91 ? -16.397 -6.419 -1.560 1.00 89.62 91 ILE A C 1
ATOM 730 O O . ILE A 1 91 ? -16.067 -7.576 -1.813 1.00 89.62 91 ILE A O 1
ATOM 734 N N . LEU A 1 92 ? -17.059 -5.654 -2.433 1.00 90.31 92 LEU A N 1
ATOM 735 C CA . LEU A 1 92 ? -17.482 -6.130 -3.754 1.00 90.31 92 LEU A CA 1
ATOM 736 C C . LEU A 1 92 ? -16.294 -6.432 -4.675 1.00 90.31 92 LEU A C 1
ATOM 738 O O . LEU A 1 92 ? -16.312 -7.451 -5.366 1.00 90.31 92 LEU A O 1
ATOM 742 N N . ASP A 1 93 ? -15.248 -5.602 -4.644 1.00 88.44 93 ASP A N 1
ATOM 743 C CA . ASP A 1 93 ? -13.986 -5.868 -5.344 1.00 88.44 93 ASP A CA 1
ATOM 744 C C . ASP A 1 93 ? -13.393 -7.215 -4.906 1.00 88.44 93 ASP A C 1
ATOM 746 O O . ASP A 1 93 ? -13.000 -8.020 -5.745 1.00 88.44 93 ASP A O 1
ATOM 750 N N . GLY A 1 94 ? -13.346 -7.475 -3.594 1.00 84.31 94 GLY A N 1
ATOM 751 C CA . GLY A 1 94 ? -12.804 -8.720 -3.046 1.00 84.31 94 GLY A CA 1
ATOM 752 C C . GLY A 1 94 ? -13.566 -9.961 -3.510 1.00 84.31 94 GLY A C 1
ATOM 753 O O . GLY A 1 94 ? -12.944 -10.955 -3.868 1.00 84.31 94 GLY A O 1
ATOM 754 N N . ILE A 1 95 ? -14.898 -9.881 -3.563 1.00 84.06 95 ILE A N 1
ATOM 755 C CA . ILE A 1 95 ? -15.757 -10.975 -4.045 1.00 84.06 95 ILE A CA 1
ATOM 756 C C . ILE A 1 95 ? -15.573 -11.187 -5.556 1.00 84.06 95 ILE A C 1
ATOM 758 O O . ILE A 1 95 ? -15.445 -12.317 -6.014 1.00 84.06 95 ILE A O 1
ATOM 762 N N . SER A 1 96 ? -15.500 -10.101 -6.332 1.00 73.25 96 SER A N 1
ATOM 763 C CA . SER A 1 96 ? -15.362 -10.168 -7.795 1.00 73.25 96 SER A CA 1
ATOM 764 C C . SER A 1 96 ? -14.024 -10.766 -8.238 1.00 73.25 96 SER A C 1
ATOM 766 O O . SER A 1 96 ? -13.935 -11.369 -9.303 1.00 73.25 96 SER A O 1
ATOM 768 N N . VAL A 1 97 ? -12.965 -10.582 -7.443 1.00 68.75 97 VAL A N 1
ATOM 769 C CA . VAL A 1 97 ? -11.648 -11.179 -7.709 1.00 68.75 97 VAL A CA 1
ATOM 770 C C . VAL A 1 97 ? -11.647 -12.684 -7.422 1.00 68.75 97 VAL A C 1
ATOM 772 O O . VAL A 1 97 ? -10.965 -13.411 -8.136 1.00 68.75 97 VAL A O 1
ATOM 775 N N . ASP A 1 98 ? -12.420 -13.149 -6.437 1.00 60.47 98 ASP A N 1
ATOM 776 C CA . ASP A 1 98 ? -12.520 -14.570 -6.068 1.00 60.47 98 ASP A CA 1
ATOM 777 C C . ASP A 1 98 ? -13.313 -15.392 -7.104 1.00 60.47 98 ASP A C 1
ATOM 779 O O . ASP A 1 98 ? -12.970 -16.536 -7.370 1.00 60.47 98 ASP A O 1
ATOM 783 N N . GLU A 1 99 ? -14.318 -14.801 -7.766 1.00 61.50 99 GLU A N 1
ATOM 784 C CA . GLU A 1 99 ? -15.078 -15.468 -8.846 1.00 61.50 99 GLU A CA 1
ATOM 785 C C . GLU A 1 99 ? -14.321 -15.572 -10.184 1.00 61.50 99 GLU A C 1
ATOM 787 O O . GLU A 1 99 ? -14.716 -16.338 -11.067 1.00 61.50 99 GLU A O 1
ATOM 792 N N . LEU A 1 100 ? -13.263 -14.779 -10.375 1.00 56.22 100 LEU A N 1
ATOM 793 C CA . LEU A 1 100 ? -12.492 -14.718 -11.624 1.00 56.22 100 LEU A CA 1
ATOM 794 C C . LEU A 1 100 ? -11.222 -15.589 -11.608 1.00 56.22 100 LEU A C 1
ATOM 796 O O . LEU A 1 100 ? -10.465 -15.568 -12.586 1.00 56.22 100 LEU A O 1
ATOM 800 N N . ILE A 1 101 ? -10.990 -16.333 -10.524 1.00 48.53 101 ILE A N 1
ATOM 801 C CA . ILE A 1 101 ? -9.880 -17.284 -10.340 1.00 48.53 101 ILE A CA 1
ATOM 802 C C . ILE A 1 101 ? -10.436 -18.709 -10.351 1.00 48.53 101 ILE A C 1
ATOM 804 O O . ILE A 1 101 ? -9.790 -19.566 -11.000 1.00 48.53 101 ILE A O 1
#

Foldseek 3Di:
DDDDPVVVVVVVVVVVVVVVVVVPPPPDDDDDDDPPPPPDDDDDPVRVVVVVVVVVVVPPPPDPPVVVVVQVVCVVVVNDDDDVVVVVVVVVVVVVVVVVD

Secondary structure (DSSP, 8-state):
----THHHHHHHHHHHHHHHHTTT--SS----------------HHHHHHHHHHHHHHHS-SS-HHHHHHHHHHHHTT-----HHHHHHHHHHHHHHHTT-

pLDDT: mean 72.43, std 17.02, range [34.84, 94.19]